Protein AF-A0A2S3XHU8-F1 (afdb_monomer_lite)

Structure (mmCIF, N/CA/C/O backbone):
data_AF-A0A2S3XHU8-F1
#
_entry.id   AF-A0A2S3XHU8-F1
#
loop_
_atom_site.group_PDB
_atom_site.id
_atom_site.type_symbol
_atom_site.label_atom_id
_atom_site.label_alt_id
_atom_site.label_comp_id
_atom_site.label_asym_id
_atom_site.label_entity_id
_atom_site.label_seq_id
_atom_site.pdbx_PDB_ins_code
_atom_site.Cartn_x
_atom_site.Cartn_y
_atom_site.Cartn_z
_atom_site.occupancy
_atom_site.B_iso_or_equiv
_atom_site.auth_seq_id
_atom_site.auth_comp_id
_atom_site.auth_asym_id
_atom_site.auth_atom_id
_atom_site.pdbx_PDB_model_num
ATOM 1 N N . MET A 1 1 ? 3.056 -20.960 -17.089 1.00 59.44 1 MET A N 1
ATOM 2 C CA . MET A 1 1 ? 1.735 -20.373 -16.767 1.00 59.44 1 MET A CA 1
ATOM 3 C C . MET A 1 1 ? 1.986 -18.969 -16.248 1.00 59.44 1 MET A C 1
ATOM 5 O O . MET A 1 1 ? 2.762 -18.838 -15.312 1.00 59.44 1 MET A O 1
ATOM 9 N N . ASP A 1 2 ? 1.413 -17.938 -16.866 1.00 87.31 2 ASP A N 1
ATOM 10 C CA . ASP A 1 2 ? 1.488 -16.573 -16.330 1.00 87.31 2 ASP A CA 1
ATOM 11 C C . ASP A 1 2 ? 0.590 -16.482 -15.086 1.00 87.31 2 ASP A C 1
ATOM 13 O O . ASP A 1 2 ? -0.633 -16.628 -15.171 1.00 87.31 2 ASP A O 1
ATOM 17 N N . VAL A 1 3 ? 1.221 -16.308 -13.924 1.00 92.69 3 VAL A N 1
ATOM 18 C CA . VAL A 1 3 ? 0.556 -16.266 -12.617 1.00 92.69 3 VAL A CA 1
ATOM 19 C C . VAL A 1 3 ? -0.449 -15.115 -12.553 1.00 92.69 3 VAL A C 1
ATOM 21 O O . VAL A 1 3 ? -1.571 -15.320 -12.091 1.00 92.69 3 VAL A O 1
ATOM 24 N N . MET A 1 4 ? -0.111 -13.940 -13.089 1.00 93.00 4 MET A N 1
ATOM 25 C CA . MET A 1 4 ? -0.995 -12.769 -13.048 1.00 93.00 4 MET A CA 1
ATOM 26 C C . MET A 1 4 ? -2.232 -12.983 -13.916 1.00 93.00 4 MET A C 1
ATOM 28 O O . MET A 1 4 ? -3.348 -12.725 -13.475 1.00 93.00 4 MET A O 1
ATOM 32 N N . LYS A 1 5 ? -2.059 -13.599 -15.089 1.00 93.38 5 LYS A N 1
ATOM 33 C CA . LYS A 1 5 ? -3.175 -13.978 -15.969 1.00 93.38 5 LYS A CA 1
ATOM 34 C C . LYS A 1 5 ? -4.104 -15.024 -15.341 1.00 93.38 5 LYS A C 1
ATOM 36 O O . LYS A 1 5 ? -5.285 -15.115 -15.677 1.00 93.38 5 LYS A O 1
ATOM 41 N N . SER A 1 6 ? -3.584 -15.854 -14.435 1.00 94.12 6 SER A N 1
ATOM 42 C CA . SER A 1 6 ? -4.412 -16.783 -13.661 1.00 94.12 6 SER A CA 1
ATOM 43 C C . SER A 1 6 ? -5.273 -16.059 -12.623 1.00 94.12 6 SER A C 1
ATOM 45 O O . SER A 1 6 ? -6.446 -16.400 -12.488 1.00 94.12 6 SER A O 1
ATOM 47 N N . TYR A 1 7 ? -4.725 -15.036 -11.959 1.00 93.75 7 TYR A N 1
ATOM 48 C CA . TYR A 1 7 ? -5.462 -14.198 -11.014 1.00 93.75 7 TYR A CA 1
ATOM 49 C C . TYR A 1 7 ? -6.484 -13.307 -11.711 1.00 93.75 7 TYR A C 1
ATOM 51 O O . TYR A 1 7 ? -7.616 -13.249 -11.255 1.00 93.75 7 TYR A O 1
ATOM 59 N N . GLU A 1 8 ? -6.149 -12.715 -12.856 1.00 94.75 8 GLU A N 1
ATOM 60 C CA . GLU A 1 8 ? -7.092 -11.929 -13.663 1.00 94.75 8 GLU A CA 1
ATOM 61 C C . GLU A 1 8 ? -8.378 -12.713 -13.971 1.00 94.75 8 GLU A C 1
ATOM 63 O O . GLU A 1 8 ? -9.483 -12.217 -13.759 1.00 94.75 8 GLU A O 1
ATOM 68 N N . ARG A 1 9 ? -8.250 -13.988 -14.366 1.00 94.62 9 ARG A N 1
ATOM 69 C CA . ARG A 1 9 ? -9.413 -14.865 -14.594 1.00 94.62 9 ARG A CA 1
ATOM 70 C C . ARG A 1 9 ? -10.224 -15.150 -13.331 1.00 94.62 9 ARG A C 1
ATOM 72 O O . ARG A 1 9 ? -11.432 -15.319 -13.433 1.00 94.62 9 ARG A O 1
ATOM 79 N N . LYS A 1 10 ? -9.575 -15.250 -12.169 1.00 94.25 10 LYS A N 1
ATOM 80 C CA . LYS A 1 10 ? -10.250 -15.510 -10.887 1.00 94.25 10 LYS A CA 1
ATOM 81 C C . LYS A 1 10 ? -10.964 -14.268 -10.359 1.00 94.25 10 LYS A C 1
ATOM 83 O O . LYS A 1 10 ? -12.067 -14.378 -9.843 1.00 94.25 10 LYS A O 1
ATOM 88 N N . CYS A 1 11 ? -10.325 -13.110 -10.480 1.00 92.56 11 CYS A N 1
ATOM 89 C CA . CYS A 1 11 ? -10.807 -11.848 -9.936 1.00 92.56 11 CYS A CA 1
ATOM 90 C C . CYS A 1 11 ? -11.811 -11.145 -10.862 1.00 92.56 11 CYS A C 1
ATOM 92 O O . CYS A 1 11 ? -12.558 -10.291 -10.400 1.00 92.56 11 CYS A O 1
ATOM 94 N N . GLY A 1 12 ? -11.839 -11.480 -12.157 1.00 95.94 12 GLY A N 1
ATOM 95 C CA . GLY A 1 12 ? -12.759 -10.873 -13.125 1.00 95.94 12 GLY A CA 1
ATOM 96 C C . GLY A 1 12 ? -12.351 -9.467 -13.579 1.00 95.94 12 GLY A C 1
ATOM 97 O O . GLY A 1 12 ? -13.147 -8.771 -14.203 1.00 95.94 12 GLY A O 1
ATOM 98 N N . PHE A 1 13 ? -11.120 -9.044 -13.287 1.00 95.31 13 PHE A N 1
ATOM 99 C CA . PHE A 1 13 ? -10.546 -7.780 -13.739 1.00 95.31 13 PHE A CA 1
ATOM 100 C C . PHE A 1 13 ? -9.043 -7.930 -13.980 1.00 95.31 13 PHE A C 1
ATOM 102 O O . PHE A 1 13 ? -8.411 -8.857 -13.479 1.00 95.31 13 PHE A O 1
ATOM 109 N N . TYR A 1 14 ? -8.469 -7.005 -14.748 1.00 94.81 14 TYR A N 1
ATOM 110 C CA . TYR A 1 14 ? -7.056 -7.012 -15.115 1.00 94.81 14 TYR A CA 1
ATOM 111 C C . TYR A 1 14 ? -6.126 -6.892 -13.897 1.00 94.81 14 TYR A C 1
ATOM 113 O O . TYR A 1 14 ? -6.261 -5.965 -13.100 1.00 94.81 14 TYR A O 1
ATOM 121 N N . VAL A 1 15 ? -5.139 -7.789 -13.781 1.00 94.50 15 VAL A N 1
ATOM 122 C CA . VAL A 1 15 ? -4.204 -7.826 -12.644 1.00 94.50 15 VAL A CA 1
ATOM 123 C C . VAL A 1 15 ? -2.758 -7.740 -13.124 1.00 94.50 15 VAL A C 1
ATOM 125 O O . VAL A 1 15 ? -2.316 -8.499 -13.986 1.00 94.50 15 VAL A O 1
ATOM 128 N N . ARG A 1 16 ? -1.974 -6.852 -12.500 1.00 95.19 16 ARG A N 1
ATOM 129 C CA . ARG A 1 16 ? -0.510 -6.789 -12.644 1.00 95.19 16 ARG A CA 1
ATOM 130 C C . ARG A 1 16 ? 0.163 -6.826 -11.283 1.00 95.19 16 ARG A C 1
ATOM 132 O O . ARG A 1 16 ? -0.332 -6.231 -10.331 1.00 95.19 16 ARG A O 1
ATOM 139 N N . ALA A 1 17 ? 1.386 -7.353 -11.239 1.00 94.19 17 ALA A N 1
ATOM 140 C CA . ALA A 1 17 ? 2.237 -7.302 -10.046 1.00 94.19 17 ALA A CA 1
ATOM 141 C C . ALA A 1 17 ? 2.392 -5.876 -9.475 1.00 94.19 17 ALA A C 1
ATOM 143 O O . ALA A 1 17 ? 2.431 -5.683 -8.264 1.00 94.19 17 ALA A O 1
ATOM 144 N N . HIS A 1 18 ? 2.437 -4.858 -10.343 1.00 94.38 18 HIS A N 1
ATOM 145 C CA . HIS A 1 18 ? 2.557 -3.460 -9.923 1.00 94.38 18 HIS A CA 1
ATOM 146 C C . HIS A 1 18 ? 1.330 -2.952 -9.148 1.00 94.38 18 HIS A C 1
ATOM 148 O O . HIS A 1 18 ? 1.475 -2.134 -8.249 1.00 94.38 18 HIS A O 1
ATOM 154 N N . MET A 1 19 ? 0.134 -3.477 -9.431 1.00 94.12 19 MET A N 1
ATOM 155 C CA . MET A 1 19 ? -1.071 -3.127 -8.672 1.00 94.12 19 MET A CA 1
ATOM 156 C C . MET A 1 19 ? -0.964 -3.634 -7.234 1.00 94.12 19 MET A C 1
ATOM 158 O O . MET A 1 19 ? -1.232 -2.882 -6.308 1.00 94.12 19 MET A O 1
ATOM 162 N N . LEU A 1 20 ? -0.455 -4.856 -7.042 1.00 92.69 20 LEU A N 1
ATOM 163 C CA . LEU A 1 20 ? -0.212 -5.416 -5.708 1.00 92.69 20 LEU A CA 1
ATOM 164 C C . LEU A 1 20 ? 0.832 -4.603 -4.929 1.00 92.69 20 LEU A C 1
ATOM 166 O O . LEU A 1 20 ? 0.690 -4.410 -3.724 1.00 92.69 20 LEU A O 1
ATOM 170 N N . ARG A 1 21 ? 1.853 -4.064 -5.614 1.00 94.62 21 ARG A N 1
ATOM 171 C CA . ARG A 1 21 ? 2.808 -3.121 -5.005 1.00 94.62 21 ARG A CA 1
ATOM 172 C C . ARG A 1 21 ? 2.096 -1.874 -4.467 1.00 94.62 21 ARG A C 1
ATOM 174 O O . ARG A 1 21 ? 2.409 -1.438 -3.362 1.00 94.62 21 ARG A O 1
ATOM 181 N N . HIS A 1 22 ? 1.148 -1.320 -5.222 1.00 94.31 22 HIS A N 1
ATOM 182 C CA . HIS A 1 22 ? 0.349 -0.176 -4.776 1.00 94.31 22 HIS A CA 1
ATOM 183 C C . HIS A 1 22 ? -0.597 -0.530 -3.626 1.00 94.31 22 HIS A C 1
ATOM 185 O O . HIS A 1 22 ? -0.708 0.253 -2.682 1.00 94.31 22 HIS A O 1
ATOM 191 N N . THR A 1 23 ? -1.217 -1.713 -3.657 1.00 92.06 23 THR A N 1
ATOM 192 C CA . THR A 1 23 ? -2.015 -2.238 -2.539 1.00 92.06 23 THR A CA 1
ATOM 193 C C . THR A 1 23 ? -1.169 -2.301 -1.267 1.00 92.06 23 THR A C 1
ATOM 195 O O . THR A 1 23 ? -1.532 -1.691 -0.264 1.00 92.06 23 THR A O 1
ATOM 198 N N . TYR A 1 24 ? 0.013 -2.924 -1.330 1.00 93.75 24 TYR A N 1
ATOM 199 C CA . TYR A 1 24 ? 0.940 -2.999 -0.199 1.00 93.75 24 TYR A CA 1
ATOM 200 C C . TYR A 1 24 ? 1.349 -1.611 0.318 1.00 93.75 24 TYR A C 1
ATOM 202 O O . TYR A 1 24 ? 1.294 -1.369 1.522 1.00 93.75 24 TYR A O 1
ATOM 210 N N . GLY A 1 25 ? 1.717 -0.682 -0.571 1.00 94.56 25 GLY A N 1
ATOM 211 C CA . GLY A 1 25 ? 2.099 0.679 -0.183 1.00 94.56 25 GLY A CA 1
ATOM 212 C C . GLY A 1 25 ? 0.978 1.444 0.524 1.00 94.56 25 GLY A C 1
ATOM 213 O O . GLY A 1 25 ? 1.222 2.088 1.543 1.00 94.56 25 GLY A O 1
ATOM 214 N N . THR A 1 26 ? -0.252 1.318 0.021 1.00 93.19 26 THR A N 1
ATOM 215 C CA . THR A 1 26 ? -1.440 1.978 0.584 1.00 93.19 26 THR A CA 1
ATOM 216 C C . THR A 1 26 ? -1.745 1.462 1.988 1.00 93.19 26 THR A C 1
ATOM 218 O O . THR A 1 26 ? -1.837 2.254 2.925 1.00 93.19 26 THR A O 1
ATOM 221 N N . TYR A 1 27 ? -1.847 0.141 2.158 1.00 91.50 27 TYR A N 1
ATOM 222 C CA . TYR A 1 27 ? -2.177 -0.451 3.456 1.00 91.50 27 TYR A CA 1
ATOM 223 C C . TYR A 1 27 ? -1.040 -0.324 4.471 1.00 91.50 27 TYR A C 1
ATOM 225 O O . TYR A 1 27 ? -1.302 -0.063 5.641 1.00 91.50 27 TYR A O 1
ATOM 233 N N . THR A 1 28 ? 0.222 -0.395 4.034 1.00 93.31 28 THR A N 1
ATOM 234 C CA . THR A 1 28 ? 1.368 -0.136 4.922 1.00 93.31 28 THR A CA 1
ATOM 235 C C . THR A 1 28 ?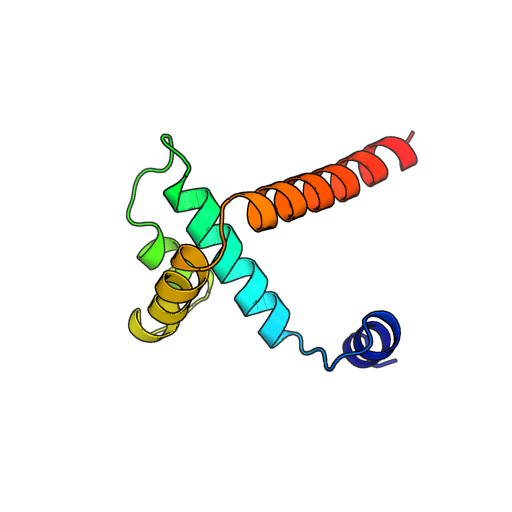 1.336 1.299 5.438 1.00 93.31 28 THR A C 1
ATOM 237 O O . THR A 1 28 ? 1.433 1.517 6.642 1.00 93.31 28 THR A O 1
ATOM 240 N N . LEU A 1 29 ? 1.150 2.288 4.554 1.00 94.38 29 LEU A N 1
ATOM 241 C C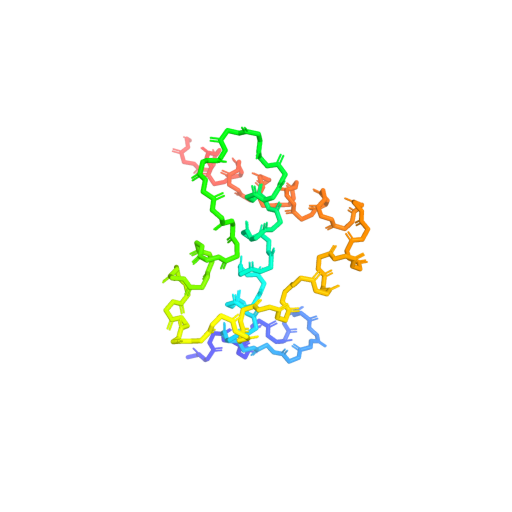A . LEU A 1 29 ? 1.071 3.692 4.968 1.00 94.38 29 LEU A CA 1
ATOM 242 C C . LEU A 1 29 ? -0.083 3.919 5.952 1.00 94.38 29 LEU A C 1
ATOM 244 O O . LEU A 1 29 ? 0.065 4.654 6.926 1.00 94.38 29 LEU A O 1
ATOM 248 N N . LEU A 1 30 ? -1.220 3.270 5.719 1.00 91.19 30 LEU A N 1
ATOM 249 C CA . LEU A 1 30 ? -2.372 3.346 6.603 1.00 91.19 30 LEU A CA 1
ATOM 250 C C . LEU A 1 30 ? -2.098 2.748 7.985 1.00 91.19 30 LEU A 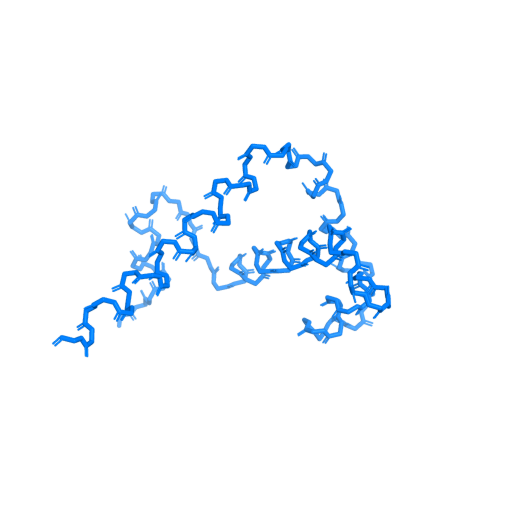C 1
ATOM 252 O O . LEU A 1 30 ? -2.345 3.414 8.991 1.00 91.19 30 LEU A O 1
ATOM 256 N N . ALA A 1 31 ? -1.552 1.534 8.039 1.00 90.00 31 ALA A N 1
ATOM 257 C CA . ALA A 1 31 ? -1.208 0.864 9.289 1.00 90.00 31 ALA A CA 1
ATOM 258 C C . ALA A 1 31 ? -0.203 1.690 10.109 1.00 90.00 31 ALA A C 1
ATOM 260 O O . ALA A 1 31 ? -0.413 1.927 11.299 1.00 90.00 31 ALA A O 1
ATOM 261 N N . LEU A 1 32 ? 0.838 2.221 9.458 1.00 93.19 32 LEU A N 1
ATOM 262 C CA . LEU A 1 32 ? 1.841 3.067 10.109 1.00 93.19 32 LEU A CA 1
ATOM 263 C C . LEU A 1 32 ? 1.249 4.376 10.640 1.00 93.19 32 LEU A C 1
ATOM 265 O O . LEU A 1 32 ? 1.605 4.800 11.733 1.00 93.19 32 LEU A O 1
ATOM 269 N N . ARG A 1 33 ? 0.314 5.003 9.912 1.00 90.50 33 ARG A N 1
ATOM 270 C CA . ARG A 1 33 ? -0.380 6.218 10.379 1.00 90.50 33 ARG A CA 1
ATOM 271 C C . ARG A 1 33 ? -1.348 5.960 11.537 1.00 90.50 33 ARG A C 1
ATOM 273 O O . ARG A 1 33 ? -1.623 6.887 12.294 1.00 90.50 33 ARG A O 1
ATOM 280 N N . LYS A 1 34 ? -1.900 4.747 11.650 1.00 88.50 34 LYS A N 1
ATOM 281 C CA . LYS A 1 34 ? -2.780 4.342 12.760 1.00 88.50 34 LYS A CA 1
ATOM 282 C C . LYS A 1 34 ? -1.999 3.923 14.009 1.00 88.50 34 LYS A C 1
ATOM 284 O O . LYS A 1 34 ? -2.518 4.059 15.117 1.00 88.50 34 LYS A O 1
ATOM 289 N N . SER A 1 35 ? -0.789 3.393 13.838 1.00 89.62 35 SER A N 1
ATOM 290 C CA . SER A 1 35 ? 0.036 2.919 14.947 1.00 89.62 35 SER A CA 1
ATOM 291 C C . SER A 1 35 ? 0.524 4.078 15.814 1.00 89.62 35 SER A C 1
ATOM 293 O O . SER A 1 35 ? 1.142 5.019 15.325 1.00 89.62 35 SER A O 1
ATOM 295 N N . LYS A 1 36 ? 0.280 3.988 17.125 1.00 90.19 36 LYS A N 1
ATOM 296 C CA . LYS A 1 36 ? 0.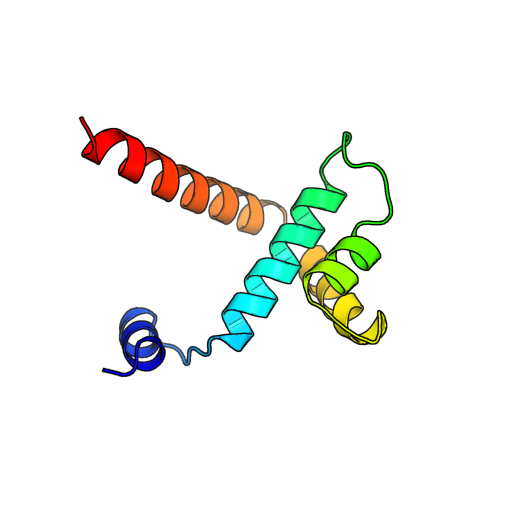817 4.938 18.115 1.00 90.19 36 LYS A CA 1
ATOM 297 C C . LYS A 1 36 ? 2.269 4.647 18.495 1.00 90.19 36 LYS A C 1
ATOM 299 O O . LYS A 1 36 ? 2.911 5.493 19.103 1.00 90.19 36 LYS A O 1
ATOM 304 N N . GLU A 1 37 ? 2.749 3.451 18.176 1.00 94.19 37 GLU A N 1
ATOM 305 C CA . GLU A 1 37 ? 4.081 2.959 18.540 1.00 94.19 37 GLU A CA 1
ATOM 306 C C . GLU A 1 37 ? 5.108 3.207 17.434 1.00 94.19 37 GLU A C 1
ATOM 308 O O . GLU A 1 37 ? 6.306 3.051 17.649 1.00 94.19 37 GLU A O 1
ATOM 313 N N . PHE A 1 38 ? 4.653 3.566 16.231 1.00 93.00 38 PHE A N 1
ATOM 314 C CA . PHE A 1 38 ? 5.559 3.834 15.130 1.00 93.00 38 PHE A CA 1
ATOM 315 C C . PHE A 1 38 ? 6.265 5.180 15.320 1.00 93.00 38 PHE A C 1
ATOM 317 O O . PHE A 1 38 ? 5.639 6.239 15.298 1.00 93.00 38 PHE A O 1
ATOM 324 N N . GLU A 1 39 ? 7.588 5.132 15.455 1.00 94.12 39 GLU A N 1
ATOM 325 C CA . GLU A 1 39 ? 8.446 6.311 15.502 1.00 94.12 39 GLU A CA 1
ATOM 326 C C . GLU A 1 39 ? 8.982 6.639 14.101 1.00 94.12 39 GLU A C 1
ATOM 328 O O . GLU A 1 39 ? 9.666 5.831 13.471 1.00 94.12 39 GLU A O 1
ATOM 333 N N . GLY A 1 40 ? 8.689 7.845 13.611 1.00 93.81 40 GLY A N 1
ATOM 334 C CA . GLY A 1 40 ? 9.176 8.339 12.323 1.00 93.81 40 GLY A CA 1
ATOM 335 C C . GLY A 1 40 ? 8.080 8.963 11.467 1.00 93.81 40 GLY A C 1
ATOM 336 O O . GLY A 1 40 ? 6.970 9.212 11.930 1.00 93.81 40 GLY A O 1
ATOM 337 N N . GLU A 1 41 ? 8.404 9.231 10.201 1.00 95.88 41 GLU A N 1
ATOM 338 C CA . GLU A 1 41 ? 7.446 9.754 9.225 1.00 95.88 41 GLU A CA 1
ATOM 339 C C . GLU A 1 41 ? 6.960 8.599 8.316 1.00 95.88 41 GLU A C 1
ATOM 341 O O . GLU A 1 41 ? 7.761 8.035 7.557 1.00 95.88 41 GLU A O 1
ATOM 346 N N . PRO A 1 42 ? 5.675 8.190 8.406 1.00 95.62 42 PRO A N 1
ATOM 347 C CA . PRO A 1 42 ? 5.149 7.028 7.685 1.00 95.62 42 PRO A CA 1
ATOM 348 C C . PRO A 1 42 ? 5.289 7.085 6.159 1.00 95.62 42 PRO A C 1
ATOM 350 O O . PRO A 1 42 ? 5.532 6.057 5.523 1.00 95.62 42 PRO A O 1
ATOM 353 N N . LEU A 1 43 ? 5.128 8.259 5.545 1.00 95.75 43 LEU A N 1
ATOM 354 C CA . LEU A 1 43 ? 5.209 8.412 4.093 1.00 95.75 43 LEU A CA 1
ATOM 355 C C . LEU A 1 43 ? 6.644 8.206 3.583 1.00 95.75 43 LEU A C 1
ATOM 357 O O . LEU A 1 43 ? 6.842 7.543 2.563 1.00 95.75 43 LEU A O 1
ATOM 361 N N . LEU A 1 44 ? 7.641 8.722 4.301 1.00 97.31 44 LEU A N 1
ATOM 362 C CA . LEU A 1 44 ? 9.062 8.544 4.029 1.00 97.31 44 LEU A CA 1
ATOM 363 C C . LEU A 1 44 ? 9.471 7.088 4.233 1.00 97.31 44 LEU A C 1
ATOM 365 O O . LEU A 1 44 ? 10.182 6.544 3.388 1.00 97.31 44 LEU A O 1
ATOM 369 N N . TYR A 1 45 ? 8.952 6.426 5.273 1.00 97.06 45 TYR A N 1
ATOM 370 C CA . TYR A 1 45 ? 9.162 4.990 5.450 1.00 97.06 45 TYR A CA 1
ATOM 371 C C . TYR A 1 45 ? 8.672 4.204 4.229 1.00 97.06 45 TYR A C 1
ATOM 373 O O . TYR A 1 45 ? 9.410 3.388 3.678 1.00 97.06 45 TYR A O 1
ATOM 381 N N . VAL A 1 46 ? 7.442 4.458 3.767 1.00 97.19 46 VAL A N 1
ATOM 382 C CA . VAL A 1 46 ? 6.883 3.743 2.610 1.00 97.19 46 VAL A CA 1
ATOM 383 C C . VAL A 1 46 ? 7.636 4.079 1.325 1.00 97.19 46 VAL A C 1
ATOM 385 O O . VAL A 1 46 ? 7.887 3.173 0.529 1.00 97.19 46 VAL A O 1
ATOM 388 N N . ARG A 1 47 ? 8.058 5.334 1.130 1.00 97.56 47 ARG A N 1
ATOM 389 C CA . ARG A 1 47 ? 8.917 5.733 0.003 1.00 97.56 47 ARG A CA 1
ATOM 390 C C . ARG A 1 47 ? 10.185 4.882 -0.034 1.00 97.56 47 ARG A C 1
ATOM 392 O O . ARG A 1 47 ? 10.475 4.276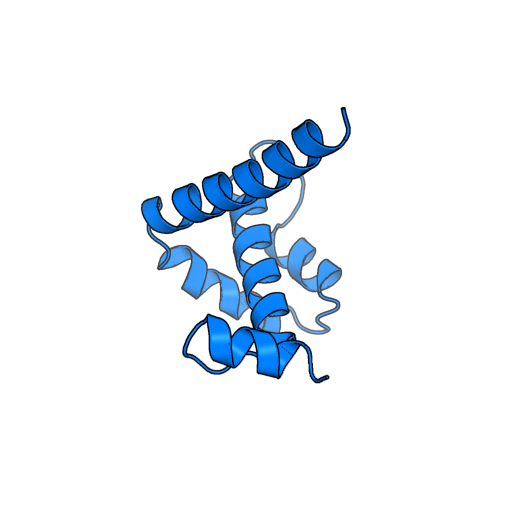 -1.067 1.00 97.56 47 ARG A O 1
ATOM 399 N N . ASP A 1 48 ? 10.898 4.805 1.086 1.00 97.38 48 ASP A N 1
ATOM 400 C CA . ASP A 1 48 ? 12.176 4.095 1.179 1.00 97.38 48 ASP A CA 1
ATOM 401 C C . ASP A 1 48 ? 11.977 2.584 1.048 1.00 97.38 48 ASP A C 1
ATOM 403 O O . ASP A 1 48 ? 12.686 1.913 0.295 1.00 97.38 48 ASP A O 1
ATOM 407 N N . ARG A 1 49 ? 10.934 2.045 1.689 1.00 96.00 49 ARG A N 1
ATOM 408 C CA . ARG A 1 49 ? 10.562 0.628 1.601 1.00 96.00 49 ARG A CA 1
ATOM 409 C C . ARG A 1 49 ? 10.219 0.203 0.173 1.00 96.00 49 ARG A C 1
ATOM 411 O O . ARG A 1 49 ? 10.539 -0.916 -0.228 1.00 96.00 49 ARG A O 1
ATOM 418 N N . LEU A 1 50 ? 9.576 1.085 -0.590 1.00 96.00 50 LEU A N 1
ATOM 419 C CA . LEU A 1 50 ? 9.260 0.886 -2.002 1.00 96.00 50 LEU A CA 1
ATOM 420 C C . LEU A 1 50 ? 10.377 1.371 -2.936 1.00 96.00 50 LEU A C 1
ATOM 422 O O . LEU A 1 50 ? 10.186 1.343 -4.149 1.00 96.00 50 LEU A O 1
ATOM 426 N N . GLY A 1 51 ? 11.528 1.819 -2.437 1.00 96.38 51 GLY A N 1
ATOM 427 C CA . GLY A 1 51 ? 12.626 2.296 -3.281 1.00 96.38 51 GLY A CA 1
ATOM 428 C C . GLY A 1 51 ? 12.219 3.401 -4.263 1.00 96.38 51 GLY A C 1
ATOM 429 O O . GLY A 1 51 ? 12.720 3.440 -5.386 1.00 96.38 51 GLY A O 1
ATOM 430 N N . HIS A 1 52 ? 11.265 4.255 -3.886 1.00 97.19 52 HIS A N 1
ATOM 431 C CA . HIS A 1 52 ? 10.897 5.415 -4.690 1.00 97.19 52 HIS A CA 1
ATOM 432 C C . HIS A 1 52 ? 11.978 6.487 -4.543 1.00 97.19 52 HIS A C 1
ATOM 434 O O . HIS A 1 52 ? 12.292 6.918 -3.437 1.00 97.19 52 HIS A O 1
ATOM 440 N N . SER A 1 53 ? 12.527 6.953 -5.664 1.00 94.44 53 SER A N 1
ATOM 441 C CA . SER A 1 53 ? 13.521 8.033 -5.673 1.00 94.44 53 SER A CA 1
ATOM 442 C C . SER A 1 53 ? 12.929 9.399 -5.319 1.00 94.44 53 SER A C 1
ATOM 444 O O . SER A 1 53 ? 13.665 10.310 -4.957 1.00 94.44 53 SER A O 1
ATOM 446 N N . ASP A 1 54 ? 11.607 9.544 -5.430 1.00 94.00 54 ASP A N 1
ATOM 447 C CA . ASP A 1 54 ? 10.875 10.776 -5.162 1.00 94.00 54 ASP A CA 1
ATOM 448 C C . ASP A 1 54 ? 9.672 10.503 -4.248 1.00 94.00 54 ASP A C 1
ATOM 450 O O . ASP A 1 54 ? 8.854 9.607 -4.490 1.00 94.00 54 ASP A O 1
ATOM 454 N N . VAL A 1 55 ? 9.544 11.310 -3.193 1.00 93.69 55 VAL A N 1
ATOM 455 C CA . VAL A 1 55 ? 8.414 11.249 -2.263 1.00 93.69 55 VAL A CA 1
ATOM 456 C C . VAL A 1 55 ? 7.090 11.570 -2.958 1.00 93.69 55 VAL A C 1
ATOM 458 O O . VAL A 1 55 ? 6.074 10.973 -2.597 1.00 93.69 55 VAL A O 1
ATOM 461 N N . GLN A 1 56 ? 7.087 12.406 -4.003 1.00 94.81 56 GLN A N 1
ATOM 462 C CA . GLN A 1 56 ? 5.869 12.745 -4.750 1.00 94.81 56 GLN A CA 1
ATOM 463 C C . GLN A 1 56 ? 5.208 11.507 -5.370 1.00 94.81 56 GLN A C 1
ATOM 465 O O . GLN A 1 56 ? 3.983 11.393 -5.363 1.00 94.81 56 GLN A O 1
ATOM 470 N N . THR A 1 57 ? 6.002 10.519 -5.799 1.00 93.31 57 THR A N 1
ATOM 471 C CA . THR A 1 57 ? 5.481 9.238 -6.318 1.00 93.31 57 THR A CA 1
ATOM 472 C C . THR A 1 57 ? 4.744 8.442 -5.235 1.00 93.31 57 THR A C 1
ATOM 474 O O . THR A 1 57 ? 3.833 7.675 -5.526 1.00 93.31 57 THR A O 1
ATOM 477 N N . THR A 1 58 ? 5.109 8.637 -3.966 1.00 95.56 58 THR A N 1
ATOM 478 C CA . THR A 1 58 ? 4.495 7.960 -2.811 1.00 95.56 58 THR A CA 1
ATOM 479 C C . THR A 1 58 ? 3.272 8.715 -2.289 1.00 95.56 58 THR A C 1
ATOM 481 O O . THR A 1 58 ? 2.337 8.097 -1.780 1.00 95.56 58 THR A O 1
ATOM 484 N N . MET A 1 59 ? 3.233 10.043 -2.456 1.00 94.75 59 MET A N 1
ATOM 485 C CA . MET A 1 59 ? 2.118 10.895 -2.015 1.00 94.75 59 MET A CA 1
ATOM 486 C C . MET A 1 59 ? 0.770 10.501 -2.626 1.00 94.75 59 MET A C 1
ATOM 488 O O . MET A 1 59 ? -0.264 10.793 -2.025 1.00 94.75 59 MET A O 1
ATOM 492 N N . ILE A 1 60 ? 0.760 9.792 -3.760 1.00 92.69 60 ILE A N 1
ATOM 493 C CA . ILE A 1 60 ? -0.465 9.268 -4.384 1.00 92.69 60 ILE A CA 1
ATOM 494 C C . ILE A 1 60 ? -1.315 8.441 -3.402 1.00 92.69 60 ILE A C 1
ATOM 496 O O . ILE A 1 60 ? -2.543 8.460 -3.482 1.00 92.69 60 ILE A O 1
ATOM 500 N N . TYR A 1 61 ? -0.687 7.766 -2.431 1.00 92.56 61 TYR A N 1
ATOM 501 C CA . TYR A 1 61 ? -1.393 6.942 -1.448 1.00 92.56 61 TYR A CA 1
ATOM 502 C C . TYR A 1 61 ? -2.136 7.762 -0.388 1.00 92.56 61 TYR A C 1
ATOM 504 O O . TYR A 1 61 ? -3.108 7.271 0.182 1.00 92.56 61 TYR A O 1
ATOM 512 N N . LEU A 1 62 ? -1.735 9.013 -0.131 1.00 91.00 62 LEU A N 1
ATOM 513 C CA . LEU A 1 62 ? -2.396 9.864 0.867 1.00 91.00 62 LEU A CA 1
ATOM 514 C C . LEU A 1 62 ? -3.850 10.145 0.489 1.00 91.00 62 LEU A C 1
ATOM 516 O O . LEU A 1 62 ? -4.734 10.098 1.341 1.00 91.00 62 LEU A O 1
ATOM 520 N N . HIS A 1 63 ? -4.098 10.411 -0.794 1.00 84.06 63 HIS A N 1
ATOM 521 C CA . HIS A 1 63 ? -5.445 10.659 -1.291 1.00 84.06 63 HIS A CA 1
ATOM 522 C C . HIS A 1 63 ? -6.325 9.413 -1.176 1.00 84.06 63 HIS A C 1
ATOM 524 O O . HIS A 1 63 ? -7.470 9.514 -0.748 1.00 84.06 63 HIS A O 1
ATOM 530 N N . LEU A 1 64 ? -5.768 8.245 -1.502 1.00 80.12 64 LEU A N 1
ATOM 531 C CA . LEU A 1 64 ? -6.488 6.978 -1.457 1.00 80.12 64 LEU A CA 1
ATOM 532 C C . LEU A 1 64 ? -6.862 6.588 -0.023 1.00 80.12 64 LEU A C 1
ATOM 534 O O . LEU A 1 64 ? -7.995 6.199 0.232 1.00 80.12 64 LEU A O 1
ATOM 538 N N . ILE A 1 65 ? -5.948 6.774 0.931 1.00 84.62 65 ILE A N 1
ATOM 539 C CA . ILE A 1 65 ? -6.216 6.515 2.352 1.00 84.62 65 ILE A CA 1
ATOM 540 C C . ILE A 1 65 ? -7.324 7.415 2.896 1.00 84.62 65 ILE A C 1
ATOM 542 O O . ILE A 1 65 ? -8.146 6.954 3.677 1.00 84.62 65 ILE A O 1
ATOM 546 N N . ASN A 1 66 ? -7.374 8.680 2.477 1.00 80.75 66 ASN A N 1
ATOM 547 C CA . ASN A 1 66 ? -8.439 9.583 2.909 1.00 80.75 66 ASN A CA 1
ATOM 548 C C . ASN A 1 66 ? -9.817 9.189 2.338 1.00 80.75 66 ASN A C 1
ATOM 550 O O . ASN A 1 66 ? -10.829 9.599 2.896 1.00 80.75 66 ASN A O 1
ATOM 554 N N . GLN A 1 67 ? -9.864 8.428 1.237 1.00 78.81 67 GLN A N 1
ATOM 555 C CA . GLN A 1 67 ? -11.105 7.923 0.634 1.00 78.81 67 GLN A CA 1
ATOM 556 C C . GLN A 1 67 ? -11.526 6.548 1.156 1.00 78.81 67 GLN A C 1
ATOM 558 O O . GLN A 1 67 ? -12.707 6.213 1.107 1.00 78.81 67 GLN A O 1
ATOM 563 N N . LEU A 1 68 ? -10.573 5.740 1.625 1.00 72.69 68 LEU A N 1
ATOM 564 C CA . LEU A 1 68 ? -10.838 4.451 2.252 1.00 72.69 68 LEU A CA 1
ATOM 565 C C . LEU A 1 68 ? -11.483 4.700 3.625 1.00 72.69 68 LEU A C 1
ATOM 567 O O . LEU A 1 68 ? -10.800 4.754 4.647 1.00 72.69 68 LEU A O 1
ATOM 571 N N . GLU A 1 69 ? -12.805 4.891 3.649 1.00 58.38 69 GLU A N 1
ATOM 572 C CA . GLU A 1 69 ? -13.586 4.889 4.888 1.00 58.38 69 GLU A CA 1
ATOM 573 C C . GLU A 1 69 ? -13.246 3.645 5.722 1.00 58.38 69 GLU A C 1
ATOM 575 O O . GLU A 1 69 ? -12.998 2.556 5.193 1.00 58.38 69 GLU A O 1
ATOM 580 N N . ALA A 1 70 ? -13.245 3.805 7.048 1.00 59.12 70 ALA A N 1
ATOM 581 C CA . ALA A 1 70 ? -12.708 2.836 8.004 1.00 59.12 70 ALA A CA 1
ATOM 582 C C . ALA A 1 70 ? -13.222 1.389 7.827 1.00 59.12 70 ALA A C 1
ATOM 584 O O . ALA A 1 70 ? -12.508 0.452 8.177 1.00 59.12 70 ALA A O 1
ATOM 585 N N . GLN A 1 71 ? -14.413 1.192 7.248 1.00 56.97 71 GLN A N 1
ATOM 586 C CA . GLN A 1 71 ? -15.007 -0.129 7.016 1.00 56.97 71 GLN A CA 1
ATOM 587 C C . GLN A 1 71 ? -14.261 -0.975 5.970 1.00 56.97 71 GLN A C 1
ATOM 589 O O . GLN A 1 71 ? -14.101 -2.174 6.180 1.00 56.97 71 GLN A O 1
ATOM 594 N N . SER A 1 72 ? -13.750 -0.381 4.882 1.00 61.66 72 SER A N 1
ATOM 595 C CA . SER A 1 72 ? -13.028 -1.148 3.845 1.00 61.66 72 SER A CA 1
ATOM 596 C C . SER A 1 72 ? -11.655 -1.625 4.320 1.00 61.66 72 SER A C 1
ATOM 598 O O . SER A 1 72 ? -11.105 -2.576 3.773 1.00 61.66 72 SER A O 1
ATOM 600 N N . VAL A 1 73 ? -11.087 -0.940 5.310 1.00 67.19 73 VAL A N 1
ATOM 601 C CA . VAL A 1 73 ? -9.746 -1.219 5.825 1.00 67.19 73 VAL A CA 1
ATOM 602 C C . VAL A 1 73 ? -9.785 -2.351 6.835 1.00 67.19 73 VAL A C 1
ATOM 604 O O . VAL A 1 73 ? -8.963 -3.254 6.752 1.00 67.19 73 VAL A O 1
ATOM 607 N N . LEU A 1 74 ? -10.755 -2.309 7.753 1.00 69.19 74 LEU A N 1
ATOM 608 C CA . LEU A 1 74 ? -10.943 -3.354 8.758 1.00 69.19 74 LEU A CA 1
ATOM 609 C C . LEU A 1 74 ? -11.248 -4.700 8.095 1.00 69.19 74 LEU A C 1
ATOM 611 O O . LEU A 1 74 ? -10.618 -5.689 8.431 1.00 69.19 74 LEU A O 1
ATOM 615 N N . ALA A 1 75 ? -12.105 -4.715 7.067 1.00 73.50 75 ALA A N 1
ATOM 616 C CA . ALA A 1 75 ? -12.380 -5.932 6.305 1.00 73.50 75 ALA A CA 1
ATOM 617 C C . ALA A 1 75 ? -11.119 -6.516 5.641 1.00 73.50 75 ALA A C 1
ATOM 619 O O . ALA A 1 75 ? -10.953 -7.731 5.597 1.00 73.50 75 ALA A O 1
ATOM 620 N N . HIS A 1 76 ? -10.210 -5.665 5.149 1.00 76.06 76 HIS A N 1
ATOM 621 C CA . HIS A 1 76 ? -8.954 -6.139 4.574 1.00 76.06 76 HIS A CA 1
ATOM 622 C C . HIS A 1 76 ? -7.989 -6.685 5.635 1.00 76.06 76 HIS A C 1
ATOM 624 O O . HIS A 1 76 ? -7.373 -7.722 5.407 1.00 76.06 76 HIS A O 1
ATOM 630 N N . GLU A 1 77 ? -7.854 -6.001 6.775 1.00 78.69 77 GLU A N 1
ATOM 631 C CA . GLU A 1 77 ? -7.049 -6.476 7.909 1.00 78.69 77 GLU A CA 1
ATOM 632 C C . GLU A 1 77 ? -7.575 -7.842 8.403 1.00 78.69 77 GLU A C 1
ATOM 634 O O . GLU A 1 77 ? -6.796 -8.792 8.482 1.00 78.69 77 GLU A O 1
ATOM 639 N N . ASP A 1 78 ? -8.894 -7.989 8.576 1.00 80.44 78 ASP A N 1
ATOM 640 C CA . ASP A 1 78 ? -9.546 -9.241 8.992 1.00 80.44 78 ASP A CA 1
ATOM 641 C C . ASP A 1 78 ? -9.325 -10.389 7.988 1.00 80.44 78 ASP A C 1
ATOM 643 O O . ASP A 1 78 ? -9.059 -11.529 8.378 1.00 80.44 78 ASP A O 1
ATOM 647 N N . GLU A 1 79 ? -9.423 -10.118 6.681 1.00 81.19 79 GLU A N 1
ATOM 648 C CA . GLU A 1 79 ? -9.158 -11.121 5.642 1.00 81.19 79 GLU A CA 1
ATOM 649 C C . GLU A 1 79 ? -7.707 -11.611 5.674 1.00 81.19 79 GLU A C 1
ATOM 651 O O . GLU A 1 79 ? -7.456 -12.813 5.543 1.00 81.19 79 GLU A O 1
ATOM 656 N N . ILE A 1 80 ? -6.751 -10.694 5.847 1.00 82.69 80 ILE A N 1
ATOM 657 C CA . ILE A 1 80 ? -5.325 -11.020 5.914 1.00 82.69 80 ILE A CA 1
ATOM 658 C C . ILE A 1 80 ? -5.023 -11.853 7.159 1.00 82.69 80 ILE A C 1
ATOM 660 O O . ILE A 1 80 ? -4.363 -12.893 7.053 1.00 82.69 80 ILE A O 1
ATOM 664 N N . ASP A 1 81 ? -5.544 -11.444 8.312 1.00 84.56 81 ASP A N 1
ATOM 665 C CA . ASP A 1 81 ? -5.389 -12.189 9.557 1.00 84.56 81 ASP A CA 1
ATOM 666 C C . ASP A 1 81 ? -5.994 -13.590 9.429 1.00 84.56 81 ASP A C 1
ATOM 668 O O . ASP A 1 81 ? -5.330 -14.573 9.764 1.00 84.56 81 ASP A O 1
ATOM 672 N N . MET A 1 82 ? -7.189 -13.720 8.839 1.00 85.94 82 MET A N 1
ATOM 673 C CA . MET A 1 82 ? -7.782 -15.030 8.563 1.00 85.94 82 MET A CA 1
ATOM 674 C C . MET A 1 82 ? -6.871 -15.906 7.701 1.00 85.94 82 MET A C 1
ATOM 676 O O . MET A 1 82 ? -6.655 -17.060 8.072 1.00 85.94 82 MET A O 1
ATOM 680 N N . MET A 1 83 ? -6.298 -15.382 6.608 1.00 80.44 83 MET A N 1
ATOM 681 C CA . MET A 1 83 ? -5.386 -16.151 5.748 1.00 80.44 83 MET A CA 1
ATOM 682 C C . MET A 1 83 ? -4.202 -16.715 6.546 1.00 80.44 83 MET A C 1
ATOM 684 O O . MET A 1 83 ? -3.924 -17.917 6.470 1.00 80.44 83 MET A O 1
ATOM 688 N N . PHE A 1 84 ? -3.553 -15.881 7.363 1.00 79.31 84 PHE A N 1
ATOM 689 C CA . PHE A 1 84 ? -2.404 -16.296 8.172 1.00 79.31 84 PHE A CA 1
ATOM 690 C C . PHE A 1 84 ? -2.785 -17.204 9.357 1.00 79.31 84 PHE A C 1
ATOM 692 O O . PHE A 1 84 ? -2.005 -18.085 9.739 1.00 79.31 84 PHE A O 1
ATOM 699 N N . MET A 1 85 ? -3.996 -17.071 9.906 1.00 77.38 85 MET A N 1
ATOM 700 C CA . MET A 1 85 ? -4.520 -17.993 10.919 1.00 77.38 85 MET A CA 1
ATOM 701 C C . MET A 1 85 ? -4.807 -19.385 10.336 1.00 77.38 85 MET A C 1
ATOM 703 O O . MET A 1 85 ? -4.443 -20.384 10.959 1.00 77.38 85 MET A O 1
ATOM 707 N N . THR A 1 86 ? -5.378 -19.490 9.130 1.00 62.19 86 THR A N 1
ATOM 708 C CA . THR A 1 86 ? -5.626 -20.795 8.479 1.00 62.19 86 THR A CA 1
ATOM 709 C C . THR A 1 86 ? -4.348 -21.574 8.166 1.00 62.19 86 THR A C 1
ATOM 711 O O . THR A 1 86 ? -4.310 -22.790 8.372 1.00 62.19 86 THR A O 1
ATOM 714 N N . ASP A 1 87 ? -3.280 -20.896 7.737 1.00 58.12 87 ASP A N 1
ATOM 715 C CA . ASP A 1 87 ? -1.984 -21.538 7.457 1.00 58.12 87 ASP A CA 1
ATOM 716 C C . ASP A 1 87 ? -1.303 -22.089 8.723 1.00 58.12 87 ASP A C 1
ATOM 718 O O . ASP A 1 87 ? -0.530 -23.050 8.657 1.00 58.12 87 ASP A O 1
ATOM 722 N N . SER A 1 88 ? -1.620 -21.513 9.885 1.00 58.41 88 SER A N 1
ATOM 723 C CA . SER A 1 88 ? -1.128 -21.965 11.191 1.00 58.41 88 SER A CA 1
ATOM 724 C C . SER A 1 88 ? -1.816 -23.256 11.653 1.00 58.41 88 SER A C 1
ATOM 726 O O . SER A 1 88 ? -1.188 -24.095 12.296 1.00 58.41 88 SER A O 1
ATOM 728 N N . VAL A 1 89 ? -3.093 -23.437 11.296 1.00 56.12 89 VAL A N 1
ATOM 729 C CA . VAL A 1 89 ? -3.908 -24.606 11.675 1.00 56.12 89 VAL A CA 1
ATOM 730 C C . VAL A 1 89 ? -3.624 -25.815 10.780 1.00 56.12 89 VAL A C 1
ATOM 732 O O . VAL A 1 89 ? -3.648 -26.942 11.258 1.00 56.12 89 VAL A O 1
ATOM 735 N N . SER 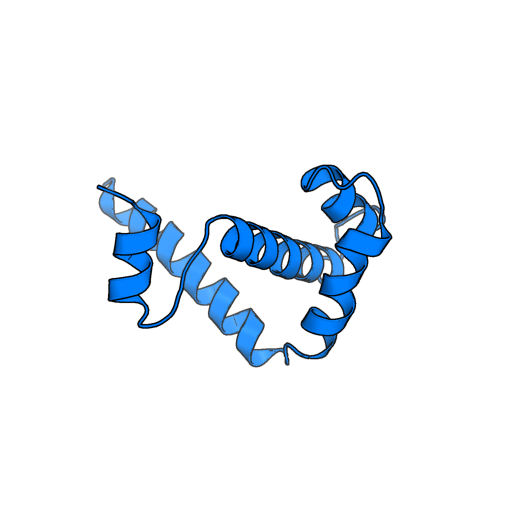A 1 90 ? -3.292 -25.611 9.501 1.00 54.75 90 SER A N 1
ATOM 736 C CA . SER A 1 90 ? -3.032 -26.714 8.558 1.00 54.75 90 SER A CA 1
ATOM 737 C C . SER A 1 90 ? -1.650 -27.383 8.712 1.00 54.75 90 SER A C 1
ATOM 739 O O . SER A 1 90 ? -1.344 -28.313 7.962 1.00 54.75 90 SER A O 1
ATOM 741 N N . ARG A 1 91 ? -0.794 -26.909 9.630 1.00 52.12 91 ARG A N 1
ATOM 742 C CA . ARG A 1 91 ? 0.548 -27.469 9.916 1.00 52.12 91 ARG A CA 1
ATOM 743 C C . ARG A 1 91 ? 0.619 -28.345 11.174 1.00 52.12 91 ARG A C 1
ATOM 745 O O . ARG A 1 91 ? 1.723 -28.741 11.548 1.00 52.12 91 ARG A O 1
ATOM 752 N N . ILE A 1 92 ? -0.518 -28.643 11.800 1.00 43.72 92 ILE A N 1
ATOM 753 C CA . ILE A 1 92 ? -0.654 -29.588 12.922 1.00 43.72 92 ILE A CA 1
ATOM 754 C C . ILE A 1 92 ? -1.460 -30.789 12.433 1.00 43.72 92 ILE A C 1
ATOM 756 O O . ILE A 1 92 ? -1.057 -31.926 12.762 1.00 43.72 92 ILE A O 1
#

Sequence (92 aa):
MDVMKSYERKCGFYVRAHMLRHTYGTYTLLALRKSKEFEGEPLLYVRDRLGHSDVQTTMIYLHLINQLEAQSVLAHEDEIDMMFMTDSVSRI

pLDDT: mean 85.94, std 13.22, range [43.72, 97.56]

Foldseek 3Di:
DPPQVVVCVVVVHHGDPVVVLVVCLLLQLVVLVPDPPRPDDSLVVSCVVSVPPDSVVSCVSVVVNVVPDPVNNVVVVVVVVVVVVVVVVVVD

Secondary structure (DSSP, 8-state):
--HHHHHHHHHTS---HHHHHHHHHHHHHHHHHH-SS--S-HHHHHHHHTT-S-HHHHHHHHHHHHHS-HHHHHHHHHHHHHHHHHHHHTT-

Radius of gyration: 15.51 Å; chains: 1; bounding box: 28×42×35 Å

InterPro domains:
  IPR002104 Integrase, catalytic domain [PS51898] (1-74)
  IPR011010 DNA breaking-rejoining enzyme, catalytic core [SSF56349] (13-70)
  IPR013762 Integrase-like, catalytic domain superfamily [G3DSA:1.10.443.10] (1-68)

Organism: Pseudomonas putida (NCBI:txid303)